Protein AF-A0A6B1H7S5-F1 (afdb_monomer)

Nearest PDB structures (foldseek):
  3nf4-assembly1_A-2  TM=9.324E-01  e=4.138E-01  Mycolicibacterium thermoresistibile
  2pg0-assembly1_A  TM=8.978E-01  e=5.855E-01  Geobacillus kaustophilus HTA426
  4l1f-assembly1_A  TM=9.061E-01  e=8.285E-01  Acidaminococcus fermentans DSM 20731
  2wbi-assembly1_A-2  TM=9.127E-01  e=9.519E-01  Homo sapiens
  3owa-assembly2_C  TM=7.081E-01  e=4.755E-01  Bacillus anthracis str. 'Ames Ancestor'

Solvent-accessible surface area (backbone atoms only — not comparable to full-atom values): 3205 Å² total; per-residue (Å²): 111,66,51,61,54,24,49,49,48,19,61,77,49,45,73,49,14,71,41,90,89,37,67,30,50,58,48,33,53,49,30,60,51,60,57,43,73,87,50,44,66,66,61,52,51,53,53,50,52,57,49,53,57,60,73,76,107

Sequence (57 aa):
AYYYASKENIQTHGGMGFTWEFDCQFHYRRAKLLSVNIGSEASWQDKLIGAIERDAA

Radius of gyration: 16.49 Å; Cα contacts (8 Å, |Δi|>4): 35; chains: 1; bounding box: 32×18×50 Å

Structure (mmCIF, N/CA/C/O backbone):
data_AF-A0A6B1H7S5-F1
#
_entry.id   AF-A0A6B1H7S5-F1
#
loop_
_atom_site.group_PDB
_atom_site.id
_atom_site.type_symbol
_atom_site.label_atom_id
_atom_site.label_alt_id
_atom_site.label_comp_id
_atom_site.label_asym_id
_atom_site.label_entity_id
_atom_site.label_seq_id
_atom_site.pdbx_PDB_ins_code
_atom_site.Cartn_x
_atom_site.Cartn_y
_atom_site.Cartn_z
_atom_site.occupancy
_atom_site.B_iso_or_equiv
_atom_site.auth_seq_id
_atom_site.auth_comp_id
_atom_site.auth_asym_id
_atom_site.auth_atom_id
_atom_site.pdbx_PDB_model_num
ATOM 1 N N . ALA A 1 1 ? -3.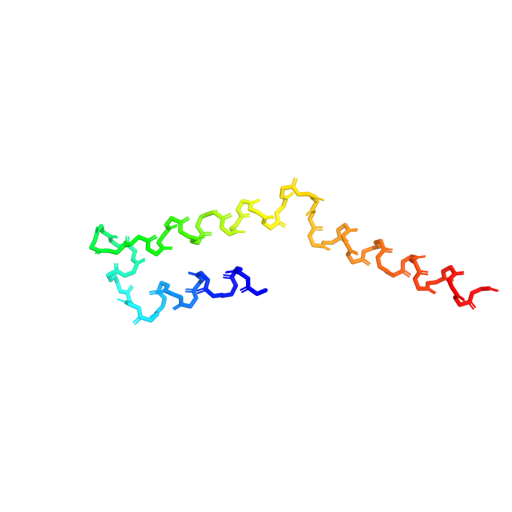910 -6.633 1.441 1.00 88.00 1 ALA A N 1
ATOM 2 C CA . ALA A 1 1 ? -3.793 -7.408 0.184 1.00 88.00 1 ALA A CA 1
ATOM 3 C C . ALA A 1 1 ? -3.204 -6.587 -0.973 1.00 88.00 1 ALA A C 1
ATOM 5 O O . ALA A 1 1 ? -2.103 -6.899 -1.402 1.00 88.00 1 ALA A O 1
ATOM 6 N N . TYR A 1 2 ? -3.867 -5.522 -1.451 1.00 95.81 2 TYR A N 1
ATOM 7 C CA . TYR A 1 2 ? -3.444 -4.804 -2.671 1.00 95.81 2 TYR A CA 1
ATOM 8 C C . TYR A 1 2 ? -2.030 -4.190 -2.613 1.00 95.81 2 TYR A C 1
ATOM 10 O O . TYR A 1 2 ? -1.259 -4.361 -3.550 1.00 95.81 2 TYR A O 1
ATOM 18 N N . TYR A 1 3 ? -1.653 -3.544 -1.501 1.00 95.25 3 TYR A N 1
ATOM 19 C CA . TYR A 1 3 ? -0.299 -2.993 -1.320 1.00 95.25 3 TYR A CA 1
ATOM 20 C C . TYR A 1 3 ? 0.799 -4.047 -1.491 1.00 95.25 3 TYR A C 1
ATOM 22 O O . TYR A 1 3 ? 1.707 -3.854 -2.297 1.00 95.25 3 TYR A O 1
ATOM 30 N N . TYR A 1 4 ? 0.670 -5.179 -0.798 1.00 96.69 4 TYR A N 1
ATOM 31 C CA . TYR A 1 4 ? 1.613 -6.290 -0.898 1.00 96.69 4 TYR A CA 1
ATOM 32 C C . TYR A 1 4 ? 1.722 -6.802 -2.338 1.00 96.69 4 TYR A C 1
ATOM 34 O O . TYR A 1 4 ? 2.810 -6.803 -2.900 1.00 96.69 4 TYR A O 1
ATOM 42 N N . ALA A 1 5 ? 0.589 -7.111 -2.977 1.00 97.62 5 ALA A N 1
ATOM 43 C CA . ALA A 1 5 ? 0.576 -7.593 -4.356 1.00 97.62 5 ALA A CA 1
ATOM 44 C C . ALA A 1 5 ? 1.237 -6.602 -5.331 1.00 97.62 5 ALA A C 1
ATOM 46 O O . ALA A 1 5 ? 2.044 -6.999 -6.162 1.00 97.62 5 ALA A O 1
ATOM 47 N N . SER A 1 6 ? 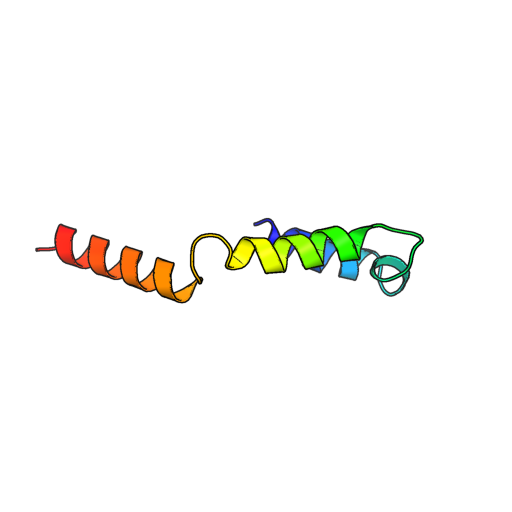0.950 -5.302 -5.203 1.00 97.44 6 SER A N 1
ATOM 48 C CA . SER A 1 6 ? 1.549 -4.276 -6.066 1.00 97.44 6 SER A CA 1
ATOM 49 C C . SER A 1 6 ? 3.063 -4.128 -5.878 1.00 97.44 6 SER A C 1
ATOM 51 O O . SER A 1 6 ? 3.769 -3.820 -6.834 1.00 97.44 6 SER A O 1
ATOM 53 N N . LYS A 1 7 ? 3.564 -4.369 -4.660 1.00 96.56 7 LYS A N 1
ATOM 54 C CA . LYS A 1 7 ? 4.991 -4.332 -4.338 1.00 96.56 7 LYS A CA 1
ATOM 55 C C . LYS A 1 7 ? 5.711 -5.555 -4.907 1.00 96.56 7 LYS A C 1
ATOM 57 O O . LYS A 1 7 ? 6.713 -5.400 -5.596 1.00 96.56 7 LYS A O 1
ATOM 62 N N . GLU A 1 8 ? 5.173 -6.749 -4.674 1.00 97.75 8 GLU A N 1
ATOM 63 C CA . GLU A 1 8 ? 5.742 -7.991 -5.211 1.00 97.75 8 GLU A CA 1
ATOM 64 C C . GLU A 1 8 ? 5.660 -8.043 -6.742 1.00 97.75 8 GLU A C 1
ATOM 66 O O . GLU A 1 8 ? 6.524 -8.635 -7.386 1.00 97.75 8 GLU A O 1
ATOM 71 N N . ASN A 1 9 ? 4.682 -7.360 -7.347 1.00 96.62 9 ASN A N 1
ATOM 72 C CA . ASN A 1 9 ? 4.592 -7.221 -8.799 1.00 96.62 9 ASN A CA 1
ATOM 73 C C . ASN A 1 9 ? 5.825 -6.513 -9.393 1.00 96.62 9 ASN A C 1
ATOM 75 O O . ASN A 1 9 ? 6.357 -6.962 -10.404 1.00 96.62 9 ASN A O 1
ATOM 79 N N . ILE A 1 10 ? 6.333 -5.455 -8.748 1.00 96.50 10 ILE A N 1
ATOM 80 C CA . ILE A 1 10 ? 7.601 -4.823 -9.159 1.00 96.50 10 ILE A CA 1
ATOM 81 C C . ILE A 1 10 ? 8.750 -5.825 -9.009 1.00 96.50 10 ILE A C 1
ATOM 83 O O . ILE A 1 10 ? 9.534 -6.023 -9.934 1.00 96.50 10 ILE A O 1
ATOM 87 N N . GLN A 1 11 ? 8.810 -6.510 -7.867 1.00 96.50 11 GLN A N 1
ATOM 88 C CA . GLN A 1 11 ? 9.929 -7.385 -7.527 1.00 96.50 11 GLN A CA 1
ATOM 89 C C . GLN A 1 11 ? 10.035 -8.626 -8.410 1.00 96.50 11 GLN A C 1
ATOM 91 O O . GLN A 1 11 ? 11.138 -9.024 -8.774 1.00 96.50 11 GLN A O 1
ATOM 96 N N . THR A 1 12 ? 8.896 -9.170 -8.831 1.00 96.44 12 THR A N 1
ATOM 97 C CA . THR A 1 12 ? 8.818 -10.302 -9.763 1.00 96.44 12 THR A CA 1
ATOM 98 C C . THR A 1 12 ? 9.447 -9.970 -11.118 1.00 96.44 12 THR A C 1
ATOM 100 O O . THR A 1 12 ? 10.086 -10.824 -11.725 1.00 96.44 12 THR A O 1
ATOM 103 N N . HIS A 1 13 ? 9.311 -8.723 -11.579 1.00 95.00 13 HIS A N 1
ATOM 104 C CA . HIS A 1 13 ? 9.829 -8.272 -12.876 1.00 95.00 13 HIS A CA 1
ATOM 105 C C . HIS A 1 13 ? 11.223 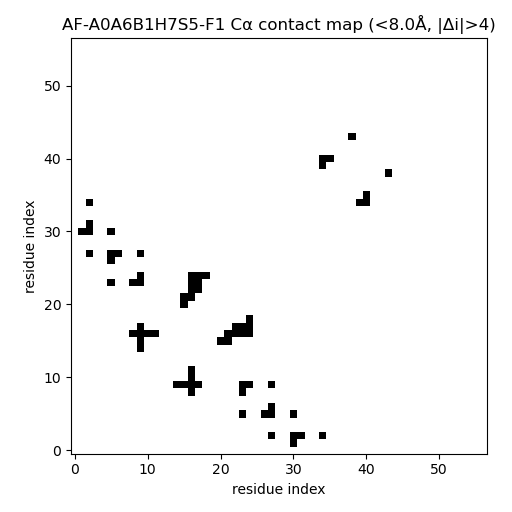-7.624 -12.773 1.00 95.00 13 HIS A C 1
ATOM 107 O O . HIS A 1 13 ? 11.808 -7.232 -13.786 1.00 95.00 13 HIS A O 1
ATOM 113 N N . GLY A 1 14 ? 11.775 -7.505 -11.561 1.00 93.31 14 GLY A N 1
ATOM 114 C CA . GLY A 1 14 ? 13.072 -6.882 -11.312 1.00 93.31 14 GLY A CA 1
ATOM 115 C C . GLY A 1 14 ? 13.130 -5.441 -11.824 1.00 93.31 14 GLY A C 1
ATOM 116 O O . GLY A 1 14 ? 12.195 -4.665 -11.642 1.00 93.31 14 GLY A O 1
ATOM 117 N N . GLY A 1 15 ? 14.230 -5.078 -12.493 1.00 91.25 15 GLY A N 1
ATOM 118 C CA . GLY A 1 15 ? 14.412 -3.732 -13.049 1.00 91.25 15 GLY A CA 1
ATOM 119 C C . GLY A 1 15 ? 13.308 -3.325 -14.028 1.00 91.25 15 GLY A C 1
ATOM 120 O O . GLY A 1 15 ? 12.872 -2.179 -13.991 1.00 91.25 15 GLY A O 1
ATOM 121 N N . MET A 1 16 ? 12.789 -4.271 -14.822 1.00 92.12 16 MET A N 1
ATOM 122 C CA . MET A 1 16 ? 11.712 -3.992 -15.778 1.00 92.12 16 MET A CA 1
ATOM 123 C C . MET A 1 16 ? 10.397 -3.606 -15.087 1.00 92.12 16 MET A C 1
ATOM 125 O O . MET A 1 16 ? 9.591 -2.867 -15.638 1.00 92.12 16 MET A O 1
ATOM 129 N N . GLY A 1 17 ? 10.182 -4.064 -13.850 1.00 91.50 17 GLY A N 1
ATOM 130 C CA . GLY A 1 17 ? 9.012 -3.699 -13.047 1.00 91.50 17 GLY A CA 1
ATOM 131 C C . GLY A 1 17 ? 8.982 -2.228 -12.615 1.00 91.50 17 GLY A C 1
ATOM 132 O O . GLY A 1 17 ? 8.011 -1.799 -11.995 1.00 91.50 17 GLY A O 1
ATOM 133 N N . PHE A 1 18 ? 10.037 -1.459 -12.893 1.00 89.06 18 PHE A N 1
ATOM 134 C CA . PHE A 1 18 ? 10.099 -0.020 -12.635 1.00 89.06 18 PHE A CA 1
ATOM 135 C C . PHE A 1 18 ? 10.365 0.807 -13.906 1.00 89.06 18 PHE A C 1
ATOM 137 O O . PHE A 1 18 ? 10.506 2.029 -13.829 1.00 89.06 18 PHE A O 1
ATOM 144 N N . THR A 1 19 ? 10.446 0.160 -15.069 1.00 90.12 19 THR A N 1
ATOM 145 C CA . THR A 1 19 ? 10.612 0.819 -16.368 1.00 90.12 19 THR A CA 1
ATOM 146 C C . THR A 1 19 ? 9.274 0.895 -17.114 1.00 90.12 19 THR A C 1
ATOM 148 O O . THR A 1 19 ? 8.221 0.633 -16.540 1.00 90.12 19 THR A O 1
ATOM 151 N N . TRP A 1 20 ? 9.282 1.343 -18.372 1.00 85.25 20 TRP A N 1
ATOM 152 C CA . TRP A 1 20 ? 8.062 1.598 -19.153 1.00 85.25 20 TRP A CA 1
ATOM 153 C C . TRP A 1 20 ? 7.529 0.366 -19.892 1.00 85.25 20 TRP A C 1
ATOM 155 O O . TRP A 1 20 ? 6.476 0.425 -20.518 1.00 85.25 20 TRP A O 1
ATOM 165 N N . GLU A 1 21 ? 8.249 -0.746 -19.824 1.00 90.62 21 GLU A N 1
ATOM 166 C CA . GLU A 1 21 ? 7.883 -2.026 -20.416 1.00 90.62 21 GLU A CA 1
ATOM 167 C C . GLU A 1 21 ? 6.727 -2.696 -19.658 1.00 90.62 21 GLU A C 1
ATOM 169 O O . GLU A 1 21 ? 5.964 -3.454 -20.257 1.00 90.62 21 GLU A O 1
ATOM 174 N N . PHE A 1 22 ? 6.566 -2.387 -18.365 1.00 91.56 22 PHE A N 1
ATOM 175 C CA . PHE A 1 22 ? 5.449 -2.833 -17.535 1.00 91.56 22 PHE A CA 1
ATOM 176 C C . PHE A 1 22 ? 4.885 -1.682 -16.695 1.00 91.56 22 PHE A C 1
ATOM 178 O O . PHE A 1 22 ? 5.583 -0.745 -16.325 1.00 91.56 22 PHE A O 1
ATOM 185 N N . ASP A 1 23 ? 3.611 -1.788 -16.321 1.00 94.19 23 ASP A N 1
ATOM 186 C CA . ASP A 1 23 ? 2.895 -0.748 -15.568 1.00 94.19 23 ASP A CA 1
ATOM 187 C C . ASP A 1 23 ? 2.950 -0.940 -14.036 1.00 94.19 23 ASP A C 1
ATOM 189 O O . ASP A 1 23 ? 2.173 -0.343 -13.278 1.00 94.19 23 ASP A O 1
ATOM 193 N N . CYS A 1 24 ? 3.850 -1.792 -13.533 1.00 96.56 24 CYS A N 1
ATOM 194 C CA . CYS A 1 24 ? 3.875 -2.210 -12.126 1.00 96.56 24 CYS A CA 1
ATOM 195 C C . CYS A 1 24 ? 4.024 -1.018 -11.156 1.00 96.56 24 CYS A C 1
ATOM 197 O O . CYS A 1 24 ? 3.350 -0.963 -10.118 1.00 96.56 24 CYS A O 1
ATOM 199 N N . GLN A 1 25 ? 4.817 -0.006 -11.521 1.00 94.69 25 GLN A N 1
ATOM 200 C CA . GLN A 1 25 ? 4.997 1.244 -10.775 1.00 94.69 25 GLN A CA 1
ATOM 201 C C . GLN A 1 25 ? 3.697 2.031 -10.580 1.00 94.69 25 GLN A C 1
ATOM 203 O O . GLN A 1 25 ? 3.520 2.661 -9.531 1.00 94.69 25 GLN A O 1
ATOM 208 N N . PHE A 1 26 ? 2.764 1.999 -11.537 1.00 96.25 26 PHE A N 1
ATOM 209 C CA . PHE A 1 26 ? 1.484 2.697 -11.399 1.00 96.25 26 PHE A CA 1
ATOM 210 C C . PHE A 1 26 ? 0.605 2.024 -10.348 1.00 96.25 26 PHE A C 1
ATOM 212 O O . PHE A 1 26 ? 0.009 2.708 -9.508 1.00 96.25 26 PHE A O 1
ATOM 219 N N . HIS A 1 27 ? 0.594 0.690 -10.319 1.00 97.00 27 HIS A N 1
ATOM 220 C CA . HIS A 1 27 ? -0.117 -0.068 -9.294 1.00 97.00 27 HI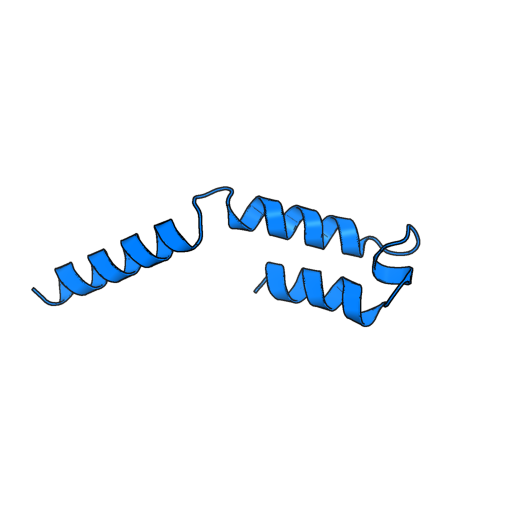S A CA 1
ATOM 221 C C . HIS A 1 27 ? 0.458 0.172 -7.899 1.00 97.00 27 HIS A C 1
ATOM 223 O O . HIS A 1 27 ? -0.315 0.413 -6.969 1.00 97.00 27 HIS A O 1
ATOM 229 N N . TYR A 1 28 ? 1.785 0.182 -7.756 1.00 96.81 28 TYR A N 1
ATOM 230 C CA . TYR A 1 28 ? 2.437 0.440 -6.471 1.00 96.81 28 TYR A CA 1
ATOM 231 C C . TYR A 1 28 ? 2.186 1.868 -5.961 1.00 96.81 28 TYR A C 1
ATOM 233 O O . TYR A 1 28 ? 1.803 2.060 -4.803 1.00 96.81 28 TYR A O 1
ATOM 241 N N . ARG A 1 29 ? 2.294 2.879 -6.838 1.00 96.19 29 ARG A N 1
ATOM 242 C CA . ARG A 1 29 ? 1.958 4.280 -6.513 1.00 96.19 29 ARG A CA 1
ATOM 243 C C . ARG A 1 29 ? 0.501 4.430 -6.080 1.00 96.19 29 ARG A C 1
ATOM 245 O O . ARG A 1 29 ? 0.224 5.047 -5.052 1.00 96.19 29 ARG A O 1
ATOM 252 N N . ARG A 1 30 ? -0.431 3.821 -6.820 1.00 97.81 30 ARG A N 1
ATOM 253 C CA . ARG A 1 30 ? -1.856 3.818 -6.464 1.00 97.81 30 ARG A CA 1
ATOM 254 C C . ARG A 1 30 ? -2.099 3.124 -5.127 1.00 97.81 30 ARG A C 1
ATOM 256 O O . ARG A 1 30 ? -2.884 3.624 -4.329 1.00 97.81 30 ARG A O 1
ATOM 263 N N . ALA A 1 31 ? -1.444 1.995 -4.865 1.00 97.44 31 ALA A N 1
ATOM 264 C CA . ALA A 1 31 ? -1.613 1.277 -3.608 1.00 97.44 31 ALA A CA 1
ATOM 265 C C . ALA A 1 31 ? -1.148 2.103 -2.400 1.00 97.44 31 ALA A C 1
ATOM 267 O O . AL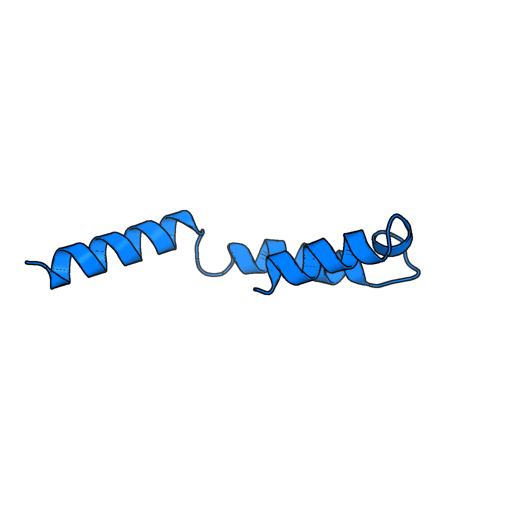A A 1 31 ? -1.824 2.104 -1.373 1.00 97.44 31 ALA A O 1
ATOM 268 N N . LYS A 1 32 ? -0.050 2.855 -2.545 1.00 95.50 32 LYS A N 1
ATOM 269 C CA . LYS A 1 32 ? 0.419 3.811 -1.533 1.00 95.50 32 LYS A CA 1
ATOM 270 C C . LYS A 1 32 ? -0.562 4.955 -1.279 1.00 95.50 32 LYS A C 1
ATOM 272 O O . LYS A 1 32 ? -0.754 5.337 -0.132 1.00 95.50 32 LYS A O 1
ATOM 277 N N . LEU A 1 33 ? -1.192 5.495 -2.320 1.00 96.94 33 LEU A N 1
ATOM 278 C CA . LEU A 1 33 ? -2.212 6.533 -2.146 1.00 96.94 33 LEU A CA 1
ATOM 279 C C . LEU A 1 33 ? -3.460 5.967 -1.451 1.00 96.94 33 LEU A C 1
ATOM 281 O O . LEU A 1 33 ? -3.973 6.550 -0.498 1.00 96.94 33 LEU A O 1
ATOM 285 N N . LEU A 1 34 ? -3.918 4.789 -1.881 1.00 96.06 34 LEU A N 1
ATOM 286 C CA . LEU A 1 34 ? -5.091 4.137 -1.299 1.00 96.06 34 LEU A CA 1
ATOM 287 C C . LEU A 1 34 ? -4.892 3.724 0.164 1.00 96.06 34 LEU A C 1
ATOM 289 O O . LEU A 1 34 ? -5.874 3.707 0.900 1.00 96.06 34 LEU A O 1
ATOM 293 N N . SER A 1 35 ? -3.662 3.443 0.611 1.00 94.94 35 SER A N 1
ATOM 294 C CA . SER A 1 35 ? -3.405 3.048 2.005 1.00 94.94 35 SER A CA 1
ATOM 295 C C . SER A 1 35 ? -3.658 4.157 3.030 1.00 94.94 35 SER A C 1
ATOM 297 O O . SER A 1 35 ? -3.638 3.880 4.223 1.00 94.94 35 SER A O 1
ATOM 299 N N . VAL A 1 36 ? -3.858 5.402 2.588 1.00 95.62 36 VAL A N 1
ATOM 300 C CA . VAL A 1 36 ? -4.126 6.550 3.473 1.00 95.62 36 VAL A CA 1
ATOM 301 C C . VAL A 1 36 ? -5.402 7.315 3.120 1.00 95.62 36 VAL A C 1
ATOM 303 O O . VAL A 1 36 ? -5.847 8.144 3.908 1.00 95.62 36 VAL A O 1
ATOM 306 N N . ASN A 1 37 ? -6.023 7.036 1.967 1.00 96.56 37 ASN A N 1
ATOM 307 C CA . ASN A 1 37 ? -7.139 7.824 1.429 1.00 96.56 37 ASN A CA 1
ATOM 308 C C . ASN A 1 37 ? -8.380 7.881 2.343 1.00 96.56 37 ASN A C 1
ATOM 310 O O . ASN A 1 37 ? -9.144 8.836 2.280 1.00 96.56 37 ASN A O 1
ATOM 314 N N . ILE A 1 38 ? -8.587 6.870 3.191 1.00 95.12 38 ILE A N 1
ATOM 315 C CA . ILE A 1 38 ? -9.709 6.805 4.149 1.00 95.12 38 ILE A CA 1
ATOM 316 C C . ILE A 1 38 ? -9.240 6.838 5.611 1.00 95.12 38 ILE A C 1
ATOM 318 O O . ILE A 1 38 ? -9.962 6.424 6.513 1.00 95.12 38 ILE A O 1
ATOM 322 N N . GLY A 1 39 ? -8.016 7.305 5.849 1.00 95.44 39 GLY A N 1
ATOM 323 C CA . GLY A 1 39 ? -7.350 7.244 7.146 1.00 95.44 39 GLY A CA 1
ATOM 324 C C . GLY A 1 39 ? -6.139 6.317 7.119 1.00 95.44 39 GLY A C 1
ATOM 325 O O . GLY A 1 39 ? -6.065 5.386 6.315 1.00 95.44 39 GLY A O 1
ATOM 326 N N . SER A 1 40 ? -5.177 6.607 7.992 1.00 95.69 40 SER A N 1
ATOM 327 C CA . SER A 1 40 ? -3.948 5.830 8.142 1.00 95.69 40 SER A CA 1
ATOM 328 C C . SER A 1 40 ? -4.203 4.494 8.837 1.00 95.69 40 SER A C 1
ATOM 330 O O . SER A 1 40 ? -5.182 4.331 9.562 1.00 95.69 40 SER A O 1
ATOM 332 N N . GLU A 1 41 ? -3.277 3.552 8.669 1.00 94.44 41 GLU A N 1
ATOM 333 C CA . GLU A 1 41 ? -3.298 2.265 9.372 1.00 94.44 41 GLU A CA 1
ATOM 334 C C . GLU A 1 41 ? -3.433 2.429 10.893 1.00 94.44 41 GLU A C 1
ATOM 336 O O . GLU A 1 41 ? -4.288 1.785 11.492 1.00 94.44 41 GLU A O 1
ATOM 341 N N . ALA A 1 42 ? -2.683 3.362 11.491 1.00 96.94 42 ALA A N 1
ATOM 342 C CA . ALA A 1 42 ? -2.774 3.668 12.920 1.00 96.94 42 ALA A CA 1
ATOM 343 C C . ALA A 1 42 ? -4.192 4.100 13.334 1.00 96.94 42 ALA A C 1
ATOM 345 O O . ALA A 1 42 ? -4.739 3.584 14.301 1.00 96.94 42 ALA A O 1
ATOM 346 N N . SER A 1 43 ? -4.844 4.968 12.547 1.00 97.50 43 SER A N 1
ATOM 347 C CA . SER A 1 43 ? -6.221 5.392 12.838 1.00 97.50 43 SER A CA 1
ATOM 348 C C . SER A 1 43 ? -7.206 4.220 12.838 1.00 97.50 43 SER A C 1
ATOM 350 O O . SER A 1 43 ? -8.161 4.211 13.615 1.00 97.50 43 SER A O 1
ATOM 352 N N . TRP A 1 44 ? -6.998 3.231 11.968 1.00 96.81 44 TRP A N 1
ATOM 353 C CA . TRP A 1 44 ? -7.836 2.036 11.926 1.00 96.81 44 TRP A CA 1
ATOM 354 C C . TRP A 1 44 ? -7.526 1.058 13.060 1.00 96.81 44 TRP A C 1
ATOM 356 O O . TRP A 1 44 ? -8.461 0.472 13.603 1.00 96.81 44 TRP A O 1
ATOM 366 N N . GLN A 1 45 ? -6.256 0.921 13.451 1.00 97.50 45 GLN A N 1
ATOM 367 C CA . GLN A 1 45 ? -5.852 0.132 14.619 1.00 97.50 45 GLN A CA 1
ATOM 368 C C . GLN A 1 45 ? -6.476 0.688 15.903 1.00 97.50 45 GLN A C 1
ATOM 370 O O . GLN A 1 45 ? -7.115 -0.066 16.632 1.00 97.50 45 GLN A O 1
ATOM 375 N N . ASP A 1 46 ? -6.404 2.002 16.120 1.00 98.12 46 ASP A N 1
ATOM 376 C CA . ASP A 1 46 ? -7.001 2.650 17.294 1.00 98.12 46 ASP A CA 1
ATOM 377 C C . ASP A 1 46 ? -8.521 2.446 17.344 1.00 98.12 46 ASP A C 1
ATOM 379 O O . ASP A 1 46 ? -9.085 2.104 18.385 1.00 98.12 46 ASP A O 1
ATOM 383 N N . LYS A 1 47 ? -9.209 2.603 16.203 1.00 97.44 47 LYS A N 1
ATOM 384 C CA . LYS A 1 47 ? -10.660 2.362 16.109 1.00 97.44 47 LYS A CA 1
ATOM 385 C C . LYS A 1 47 ? -11.027 0.914 16.421 1.00 97.44 47 LYS A C 1
ATOM 387 O O . LYS A 1 47 ? -12.051 0.690 17.065 1.00 97.44 47 LYS A O 1
ATOM 392 N N . LEU A 1 48 ? -10.229 -0.043 15.943 1.00 97.81 48 LEU A N 1
ATOM 393 C CA . LEU A 1 48 ? -10.434 -1.468 16.191 1.00 97.81 48 LEU A CA 1
ATOM 394 C C . LEU A 1 48 ? -10.263 -1.789 17.677 1.00 97.81 48 LEU A C 1
ATOM 396 O O . LEU A 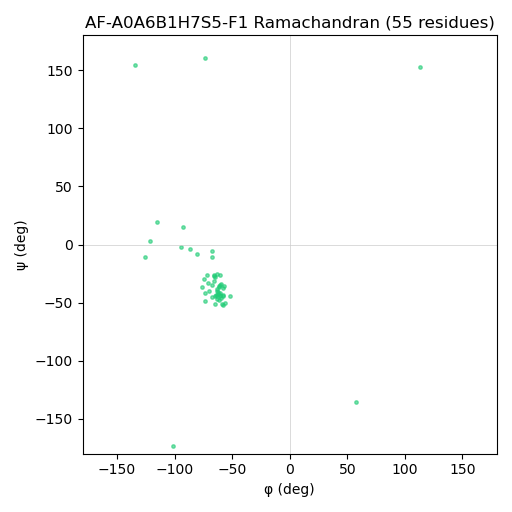1 48 ? -11.158 -2.387 18.267 1.00 97.81 48 LEU A O 1
ATOM 400 N N . ILE A 1 49 ? -9.155 -1.352 18.280 1.00 98.00 49 ILE A N 1
ATOM 401 C CA . ILE A 1 49 ? -8.870 -1.570 19.703 1.00 98.00 49 ILE A CA 1
ATOM 402 C C . ILE A 1 49 ? -9.982 -0.957 20.553 1.00 98.00 49 ILE A C 1
ATOM 404 O O . ILE A 1 49 ? -10.609 -1.663 21.336 1.00 98.00 49 ILE A O 1
ATOM 408 N N . GLY A 1 50 ? -10.327 0.310 20.313 1.00 98.25 50 GLY A N 1
ATOM 409 C CA . GLY A 1 50 ? -11.393 0.970 21.062 1.00 98.25 50 GLY A CA 1
ATOM 410 C C . GLY A 1 50 ? -12.776 0.337 20.858 1.00 98.25 50 GLY A C 1
ATOM 411 O O 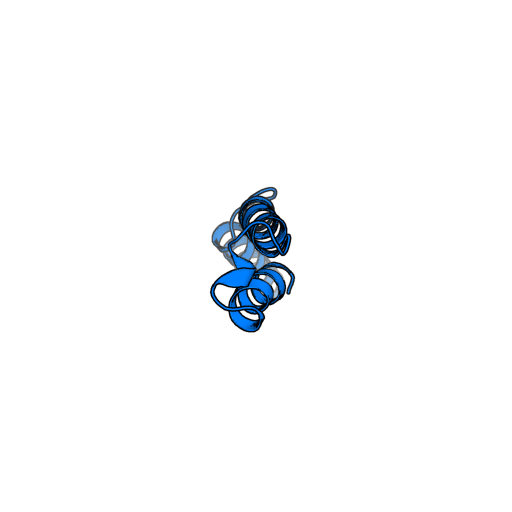. GLY A 1 50 ? -13.643 0.479 21.715 1.00 98.25 50 GLY A O 1
ATOM 412 N N . ALA A 1 51 ? -13.030 -0.346 19.736 1.00 97.88 51 ALA A N 1
ATOM 413 C CA . ALA A 1 51 ? -14.264 -1.109 19.547 1.00 97.88 51 ALA A CA 1
ATOM 414 C C . ALA A 1 51 ? -14.271 -2.402 20.371 1.00 97.88 51 ALA A C 1
ATOM 416 O O . ALA A 1 51 ? -15.286 -2.698 20.993 1.00 97.88 51 ALA A O 1
ATOM 417 N N . ILE A 1 52 ? -13.146 -3.119 20.414 1.00 98.25 52 ILE A N 1
ATOM 418 C CA . ILE A 1 52 ? -12.981 -4.334 21.223 1.00 98.25 52 ILE A CA 1
ATOM 419 C C . ILE A 1 52 ? -13.110 -4.010 22.717 1.00 98.25 52 ILE A C 1
ATOM 421 O O . ILE A 1 52 ? -13.815 -4.708 23.435 1.00 98.25 52 ILE A O 1
ATOM 425 N N . GLU A 1 53 ? -12.485 -2.926 23.183 1.00 97.56 53 GLU A N 1
ATOM 426 C CA . GLU A 1 53 ? -12.567 -2.497 24.586 1.00 97.56 53 GLU A CA 1
ATOM 427 C C . GLU A 1 53 ? -13.998 -2.152 25.016 1.00 97.56 53 GLU A C 1
ATOM 429 O O . GLU A 1 53 ? -14.386 -2.455 26.139 1.00 97.56 53 GLU A O 1
ATOM 434 N N . ARG A 1 54 ? -14.797 -1.547 24.124 1.00 96.56 54 ARG A N 1
ATOM 435 C CA . ARG A 1 54 ? -16.215 -1.254 24.392 1.00 96.56 54 ARG A CA 1
ATOM 436 C C . ARG A 1 54 ? -17.096 -2.500 24.424 1.00 96.56 54 ARG A C 1
ATOM 438 O O . ARG A 1 54 ? -18.083 -2.484 25.140 1.00 96.56 54 ARG A O 1
ATOM 445 N N . ASP A 1 55 ? -16.783 -3.517 23.623 1.00 96.38 55 ASP A N 1
ATOM 446 C CA . ASP A 1 55 ? -17.528 -4.787 23.594 1.00 96.38 55 ASP A CA 1
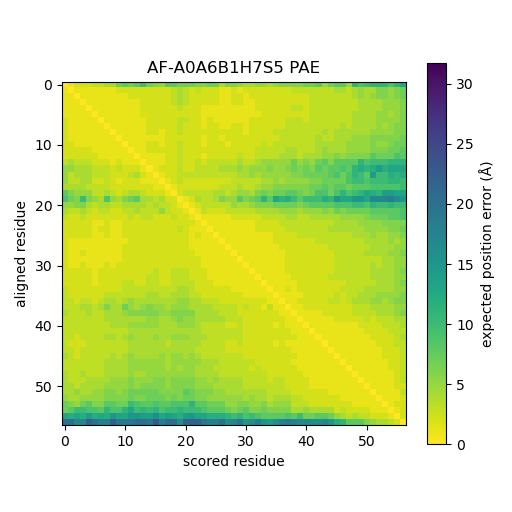ATOM 447 C C . ASP A 1 55 ? -17.222 -5.658 24.823 1.00 96.38 55 ASP A C 1
ATOM 449 O O . ASP A 1 55 ? -18.066 -6.417 25.288 1.00 96.38 55 ASP A O 1
ATOM 453 N N . ALA A 1 56 ? -16.013 -5.524 25.374 1.00 91.00 56 ALA A N 1
ATOM 454 C CA . ALA A 1 56 ?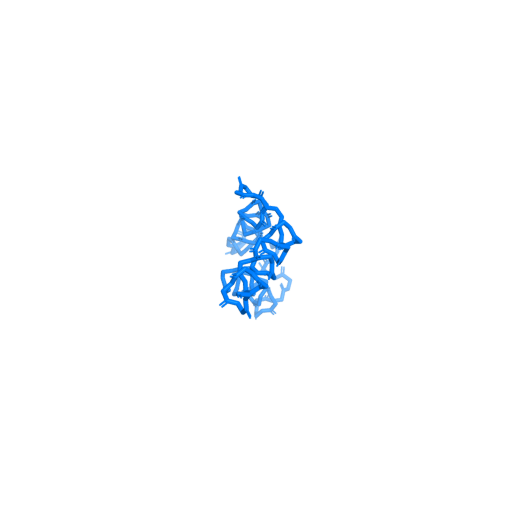 -15.573 -6.246 26.564 1.00 91.00 56 ALA A CA 1
ATOM 455 C C . ALA A 1 56 ? -16.070 -5.647 27.900 1.00 91.00 56 ALA A C 1
ATOM 457 O O . ALA A 1 56 ? -15.829 -6.260 28.944 1.00 91.00 56 ALA A O 1
ATOM 458 N N . ALA A 1 57 ? -16.701 -4.467 27.882 1.00 73.31 57 ALA A N 1
ATOM 459 C CA . ALA A 1 57 ? -17.214 -3.745 29.054 1.00 73.31 57 ALA A CA 1
ATOM 460 C C . ALA A 1 57 ? -18.709 -4.009 29.283 1.00 73.31 57 ALA A C 1
ATOM 462 O O . ALA A 1 57 ? -19.088 -4.198 30.462 1.00 73.31 57 ALA A O 1
#

Secondary structure (DSSP, 8-state):
-HHHHHHHHHHHHGGGGGSTTS-HHHHHHHHHHHTTBTB-HHHHHHHHHHHHHHH--

pLDDT: mean 94.97, std 4.02, range [73.31, 98.25]

Foldseek 3Di:
DQLVVLVVQLVVVDPVCVDPVDPSVVSNVVVVCVCDVVHHPVVVVVVVVVVVVVVVD

Mean predicted aligned error: 3.6 Å